Protein AF-A0A353LPN2-F1 (afdb_monomer)

Foldseek 3Di:
DQPDPVQQADDDDDDDPPVDDPVVVQCPHDCRRHPVLPPPVSVPD

Mean predicted aligned error: 5.58 Å

Secondary structure (DSSP, 8-state):
-TT-TT---B---SPPPTTS-HHHHHHTS-TTTBSS--STTTS--

Structure (mmCIF, N/CA/C/O backbone):
data_AF-A0A353LPN2-F1
#
_entry.id   AF-A0A353LPN2-F1
#
loop_
_atom_site.group_PDB
_atom_site.id
_atom_site.type_symbol
_atom_site.label_atom_id
_atom_site.label_alt_id
_atom_site.label_comp_id
_atom_site.label_asym_id
_atom_site.label_entity_id
_atom_site.label_seq_id
_atom_site.pdbx_PDB_ins_code
_atom_site.Cartn_x
_atom_site.Cartn_y
_atom_site.Cartn_z
_atom_site.occupancy
_atom_site.B_iso_or_equiv
_atom_site.auth_seq_id
_atom_site.auth_comp_id
_atom_site.auth_asym_id
_atom_site.auth_atom_id
_atom_site.pdbx_PDB_model_num
ATOM 1 N N . LEU A 1 1 ? -6.977 -5.823 4.189 1.00 89.69 1 LEU A N 1
ATOM 2 C CA . LEU A 1 1 ? -5.979 -4.948 4.845 1.00 89.69 1 LEU A CA 1
ATOM 3 C C . LEU A 1 1 ? -6.448 -3.496 4.865 1.00 89.69 1 LEU A C 1
ATOM 5 O O . LEU A 1 1 ? -6.689 -3.001 5.953 1.00 89.69 1 LEU A O 1
ATOM 9 N N . ASN A 1 2 ? -6.695 -2.844 3.719 1.00 93.25 2 ASN A N 1
ATOM 10 C CA . ASN A 1 2 ? -7.207 -1.458 3.700 1.00 93.25 2 ASN A CA 1
ATOM 11 C C . ASN A 1 2 ? -8.458 -1.252 4.570 1.00 93.25 2 ASN A C 1
ATOM 13 O O . ASN A 1 2 ? -8.462 -0.399 5.448 1.00 93.25 2 ASN A O 1
ATOM 17 N N . ALA A 1 3 ? -9.476 -2.100 4.411 1.00 96.19 3 ALA A N 1
ATOM 18 C CA . ALA A 1 3 ? -10.713 -2.009 5.191 1.00 96.19 3 ALA A CA 1
ATOM 19 C C . ALA A 1 3 ? -10.600 -2.510 6.647 1.00 96.19 3 ALA A C 1
ATOM 21 O O . ALA A 1 3 ? -11.569 -2.418 7.392 1.00 96.19 3 ALA A O 1
ATOM 22 N N . ASP A 1 4 ? -9.458 -3.071 7.055 1.00 97.38 4 ASP A N 1
ATOM 23 C CA . ASP A 1 4 ? -9.288 -3.617 8.402 1.00 97.38 4 ASP A CA 1
ATOM 24 C C . ASP A 1 4 ? -8.861 -2.501 9.373 1.00 97.38 4 ASP A C 1
ATOM 26 O O . ASP A 1 4 ? -7.757 -1.968 9.223 1.00 97.38 4 ASP A O 1
ATOM 30 N N . PRO A 1 5 ? -9.693 -2.118 10.360 1.00 95.00 5 PRO A N 1
ATOM 31 C CA . PRO A 1 5 ? -9.359 -1.055 11.305 1.00 95.00 5 P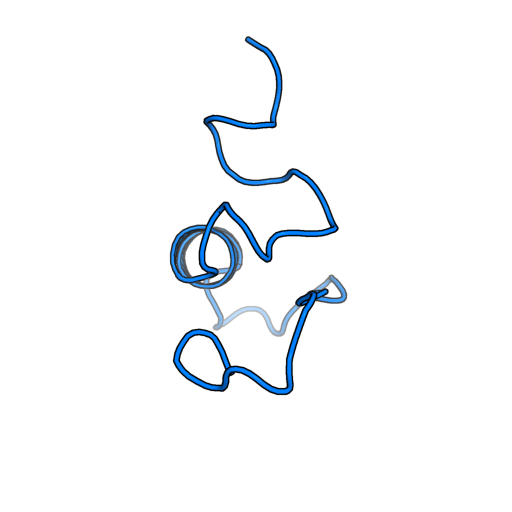RO A CA 1
ATOM 32 C C . PRO A 1 5 ? -8.210 -1.418 12.256 1.00 95.00 5 PRO A C 1
ATOM 34 O O . PRO A 1 5 ? -7.629 -0.514 12.845 1.00 95.00 5 PRO A O 1
ATOM 37 N N . ALA A 1 6 ? -7.851 -2.699 12.406 1.00 97.56 6 ALA A N 1
ATOM 38 C CA . ALA A 1 6 ? -6.694 -3.111 13.204 1.00 97.56 6 ALA A CA 1
ATOM 39 C C . ALA A 1 6 ? -5.355 -2.911 12.464 1.00 97.56 6 ALA A C 1
ATOM 41 O O . ALA A 1 6 ? -4.290 -2.934 13.085 1.00 97.56 6 ALA A O 1
ATOM 42 N N . VAL A 1 7 ? -5.395 -2.709 11.142 1.00 95.25 7 VAL A N 1
ATOM 43 C CA . VAL A 1 7 ? -4.215 -2.475 10.302 1.00 95.25 7 VAL A CA 1
ATOM 44 C C . VAL A 1 7 ? -4.024 -0.977 10.111 1.00 95.25 7 VAL A C 1
ATOM 46 O O . VAL A 1 7 ? -4.853 -0.316 9.488 1.00 95.25 7 VAL A O 1
ATOM 49 N N . HIS A 1 8 ? -2.905 -0.459 10.611 1.00 92.94 8 HIS A N 1
ATOM 50 C CA . HIS A 1 8 ? -2.589 0.973 10.595 1.00 92.94 8 HIS A CA 1
ATOM 51 C C . HIS A 1 8 ? -1.640 1.370 9.462 1.00 92.94 8 HIS A C 1
ATOM 53 O O . HIS A 1 8 ? -1.549 2.543 9.125 1.00 92.94 8 HIS A O 1
ATOM 59 N N . GLY A 1 9 ? -0.940 0.397 8.882 1.00 91.94 9 GLY A N 1
ATOM 60 C CA . GLY A 1 9 ? 0.059 0.628 7.853 1.00 91.94 9 GLY A CA 1
ATOM 61 C C . GLY A 1 9 ? 0.263 -0.611 6.994 1.00 91.94 9 GLY A C 1
ATOM 62 O O . GLY A 1 9 ? 0.134 -1.738 7.477 1.00 91.94 9 GLY A O 1
ATOM 63 N N . ILE A 1 10 ? 0.545 -0.391 5.718 1.00 91.88 10 ILE A N 1
ATOM 64 C CA . ILE A 1 10 ? 0.805 -1.409 4.709 1.00 91.88 10 ILE A CA 1
ATOM 65 C C . ILE A 1 10 ? 2.123 -1.033 4.033 1.00 91.88 10 ILE A C 1
ATOM 67 O O . ILE A 1 10 ? 2.320 0.113 3.639 1.00 91.88 10 ILE A O 1
ATOM 71 N N . LEU A 1 11 ? 3.014 -2.019 3.952 1.00 89.94 11 LEU A N 1
ATOM 72 C CA . LEU A 1 11 ? 4.329 -1.935 3.324 1.00 89.94 11 LEU A CA 1
ATOM 73 C C . LEU A 1 11 ? 4.388 -2.987 2.221 1.00 89.94 11 LEU A C 1
ATOM 75 O O . LEU A 1 11 ? 3.971 -4.130 2.448 1.00 89.94 11 LEU A O 1
ATOM 79 N N . VAL A 1 12 ? 4.923 -2.624 1.057 1.00 87.44 12 VAL A N 1
ATOM 80 C CA . VAL A 1 12 ? 5.126 -3.565 -0.053 1.00 87.44 12 VAL A CA 1
ATOM 81 C C . VAL A 1 12 ? 6.614 -3.671 -0.344 1.00 87.44 12 VAL A C 1
ATOM 83 O O . VAL A 1 12 ? 7.257 -2.714 -0.757 1.00 87.44 12 VAL A O 1
ATOM 86 N N . GLN A 1 13 ? 7.174 -4.860 -0.122 1.00 86.50 13 GLN A N 1
ATOM 87 C CA . GLN A 1 13 ? 8.583 -5.115 -0.402 1.00 86.50 13 GLN A CA 1
ATOM 88 C C . GLN A 1 13 ? 8.791 -5.403 -1.889 1.00 86.50 13 GLN A C 1
ATOM 90 O O . GLN A 1 13 ? 8.129 -6.270 -2.456 1.00 86.50 13 GLN A O 1
ATOM 95 N N . ILE A 1 14 ? 9.746 -4.692 -2.479 1.00 84.25 14 ILE A N 1
ATOM 96 C CA . ILE A 1 14 ? 10.177 -4.816 -3.874 1.00 84.25 14 ILE A CA 1
ATOM 97 C C . ILE A 1 14 ? 11.572 -5.471 -3.964 1.00 84.25 14 ILE A C 1
ATOM 99 O O . ILE A 1 14 ? 12.351 -5.360 -3.008 1.00 84.25 14 ILE A O 1
ATOM 103 N N . PRO A 1 15 ? 11.922 -6.133 -5.089 1.00 88.94 15 PRO A N 1
ATOM 104 C CA . PRO A 1 15 ? 11.135 -6.256 -6.325 1.00 88.94 15 PRO A CA 1
ATOM 105 C C . PRO A 1 15 ? 10.040 -7.327 -6.254 1.00 88.94 15 PRO A C 1
ATOM 107 O O . PRO A 1 15 ? 10.197 -8.353 -5.585 1.00 88.94 15 PRO A O 1
ATOM 110 N N . LEU A 1 16 ? 8.947 -7.102 -6.984 1.00 87.38 16 LEU A N 1
ATOM 111 C CA . LEU A 1 16 ? 7.913 -8.112 -7.209 1.00 87.38 16 LEU A CA 1
ATOM 112 C C . LEU A 1 16 ? 8.262 -9.016 -8.410 1.00 87.38 16 LEU A C 1
ATOM 114 O O . LEU A 1 16 ? 9.098 -8.665 -9.240 1.00 87.38 16 LEU A O 1
ATOM 118 N N . PRO A 1 17 ? 7.636 -10.202 -8.525 1.00 94.69 17 PRO A N 1
ATOM 119 C CA . PRO A 1 17 ? 7.715 -11.020 -9.734 1.00 94.69 17 PRO A CA 1
ATOM 120 C C . PRO A 1 17 ? 7.320 -10.254 -11.008 1.00 94.69 17 PRO A C 1
ATOM 122 O O . PRO A 1 17 ? 6.315 -9.552 -11.004 1.00 94.69 17 PRO A O 1
ATOM 125 N N . ASP A 1 18 ? 8.020 -10.498 -12.123 1.00 90.88 18 ASP A N 1
ATOM 126 C CA . ASP A 1 18 ? 7.907 -9.752 -13.399 1.00 90.88 18 ASP A CA 1
ATOM 127 C C . ASP A 1 18 ? 6.494 -9.622 -13.999 1.00 90.88 18 ASP A C 1
ATOM 129 O O . ASP A 1 18 ? 6.240 -8.771 -14.847 1.00 90.88 18 ASP A O 1
ATOM 133 N N . HIS A 1 19 ? 5.568 -10.499 -13.615 1.00 94.19 19 HIS A N 1
ATOM 134 C CA . HIS A 1 19 ? 4.188 -10.493 -14.103 1.00 94.19 19 HIS A CA 1
ATOM 135 C C . HIS A 1 19 ? 3.231 -9.695 -13.204 1.00 94.19 19 HIS A C 1
ATOM 137 O O . HIS A 1 19 ? 2.026 -9.687 -13.459 1.00 94.19 19 HIS A O 1
ATOM 143 N N . ILE A 1 20 ? 3.737 -9.079 -12.135 1.00 93.06 20 ILE A N 1
ATOM 144 C CA . ILE A 1 20 ? 2.963 -8.279 -11.190 1.00 93.06 20 ILE A CA 1
ATOM 145 C C . ILE A 1 20 ? 3.299 -6.807 -11.405 1.00 93.06 20 ILE A C 1
ATOM 147 O O . ILE A 1 20 ? 4.454 -6.399 -11.356 1.00 93.06 20 ILE A O 1
ATOM 151 N N . ASP A 1 21 ? 2.260 -6.008 -11.626 1.00 90.94 21 ASP A N 1
ATOM 152 C CA . ASP A 1 21 ? 2.386 -4.564 -11.785 1.00 90.94 21 ASP A CA 1
ATOM 153 C C . ASP A 1 21 ? 2.546 -3.893 -10.410 1.00 90.94 21 ASP A C 1
ATOM 155 O O . ASP A 1 21 ? 1.582 -3.733 -9.656 1.00 90.94 21 ASP A O 1
ATOM 159 N N . GLU A 1 22 ? 3.783 -3.513 -10.082 1.00 89.62 22 GLU A N 1
ATOM 160 C CA . GLU A 1 22 ? 4.126 -2.806 -8.843 1.00 89.62 22 GLU A CA 1
ATOM 161 C C . GLU A 1 22 ? 3.334 -1.501 -8.681 1.00 89.62 22 GLU A C 1
ATOM 163 O O . GLU A 1 22 ? 2.850 -1.209 -7.586 1.00 89.62 22 GLU A O 1
ATOM 168 N N . ALA A 1 23 ? 3.135 -0.739 -9.762 1.00 87.31 23 ALA A N 1
ATOM 169 C CA . ALA A 1 23 ? 2.417 0.531 -9.708 1.00 87.31 23 ALA A CA 1
ATOM 170 C C . ALA A 1 23 ? 0.931 0.316 -9.394 1.00 87.31 23 ALA A C 1
ATOM 172 O O . ALA A 1 23 ? 0.349 1.069 -8.611 1.00 87.31 23 ALA A O 1
ATOM 173 N N . ALA A 1 24 ? 0.328 -0.739 -9.949 1.00 90.62 24 ALA A N 1
ATOM 174 C CA . ALA A 1 24 ? -1.049 -1.111 -9.639 1.00 90.62 24 ALA A CA 1
ATOM 175 C C . ALA A 1 24 ? -1.220 -1.554 -8.176 1.00 90.62 24 ALA A C 1
ATOM 177 O O . ALA A 1 24 ? -2.224 -1.213 -7.550 1.00 90.62 24 ALA A O 1
ATOM 178 N N . ILE A 1 25 ? -0.246 -2.285 -7.616 1.00 89.56 25 ILE A N 1
ATOM 179 C CA . ILE A 1 25 ? -0.255 -2.685 -6.201 1.00 89.56 25 ILE A CA 1
ATOM 180 C C . ILE A 1 25 ? -0.151 -1.461 -5.294 1.00 89.56 25 ILE A C 1
ATOM 182 O O . ILE A 1 25 ? -0.973 -1.313 -4.389 1.00 89.56 25 ILE A O 1
ATOM 186 N N . VAL A 1 26 ? 0.822 -0.578 -5.545 1.00 87.56 26 VAL A N 1
ATOM 187 C CA . VAL A 1 26 ? 1.015 0.637 -4.745 1.00 87.56 26 VAL A CA 1
ATOM 188 C C . VAL A 1 26 ? -0.241 1.498 -4.793 1.00 87.56 26 VAL A C 1
ATOM 190 O O . VAL A 1 26 ? -0.758 1.826 -3.736 1.00 87.56 26 VAL A O 1
ATOM 193 N N . ALA A 1 27 ? -0.808 1.766 -5.974 1.00 87.69 27 ALA A N 1
ATOM 194 C CA . ALA A 1 27 ? -2.016 2.585 -6.129 1.00 87.69 27 ALA A CA 1
ATOM 195 C C . ALA A 1 27 ? -3.288 1.982 -5.496 1.00 87.69 27 ALA A C 1
ATOM 197 O O . ALA A 1 27 ? -4.298 2.673 -5.357 1.00 87.69 27 ALA A O 1
ATOM 198 N N . ALA A 1 28 ? -3.272 0.694 -5.146 1.00 91.75 28 ALA A 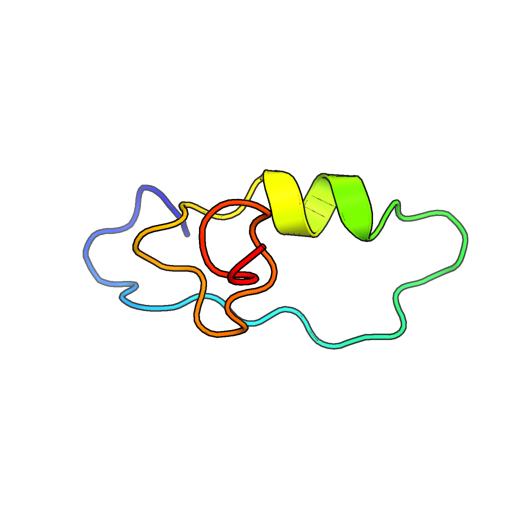N 1
ATOM 199 C CA . ALA A 1 28 ? -4.385 0.030 -4.479 1.00 91.75 28 ALA A CA 1
ATOM 200 C C . ALA A 1 28 ? -4.328 0.145 -2.946 1.00 91.75 28 ALA A C 1
ATOM 202 O O . ALA A 1 28 ? -5.309 -0.202 -2.281 1.00 91.75 28 ALA A O 1
ATOM 203 N N . ILE A 1 29 ? -3.208 0.582 -2.359 1.00 91.00 29 ILE A N 1
ATOM 204 C CA . ILE A 1 29 ? -3.082 0.790 -0.908 1.00 91.00 29 ILE A CA 1
ATOM 205 C C . ILE A 1 29 ? -3.890 2.036 -0.513 1.00 91.00 29 ILE A C 1
ATOM 207 O O . ILE A 1 29 ? -3.956 3.006 -1.251 1.00 91.00 29 ILE A O 1
ATOM 211 N N . ASP A 1 30 ? -4.558 2.027 0.638 1.00 92.19 30 ASP A N 1
ATOM 212 C CA . ASP A 1 30 ? -5.198 3.250 1.137 1.00 92.19 30 ASP A CA 1
ATOM 213 C C . ASP A 1 30 ? -4.109 4.301 1.446 1.00 92.19 30 ASP A C 1
ATOM 215 O O . ASP A 1 30 ? -3.213 3.988 2.234 1.00 92.19 30 ASP A O 1
ATOM 219 N N . PRO A 1 31 ? -4.162 5.535 0.901 1.00 89.12 31 PRO A N 1
ATOM 220 C CA . PRO A 1 31 ? -3.154 6.565 1.164 1.00 89.12 31 PRO A CA 1
ATOM 221 C C . PRO A 1 31 ? -2.936 6.869 2.651 1.00 89.12 31 PRO A C 1
ATOM 223 O O . PRO A 1 31 ? -1.842 7.271 3.037 1.00 89.12 31 PRO A O 1
ATOM 226 N N . ALA A 1 32 ? -3.953 6.667 3.498 1.00 90.06 32 ALA A N 1
ATOM 227 C CA . ALA A 1 32 ? -3.840 6.847 4.946 1.00 90.06 32 ALA A CA 1
ATOM 228 C C . ALA A 1 32 ? -3.050 5.722 5.639 1.00 90.06 32 ALA A C 1
ATOM 230 O O . ALA A 1 32 ? -2.645 5.873 6.791 1.00 90.0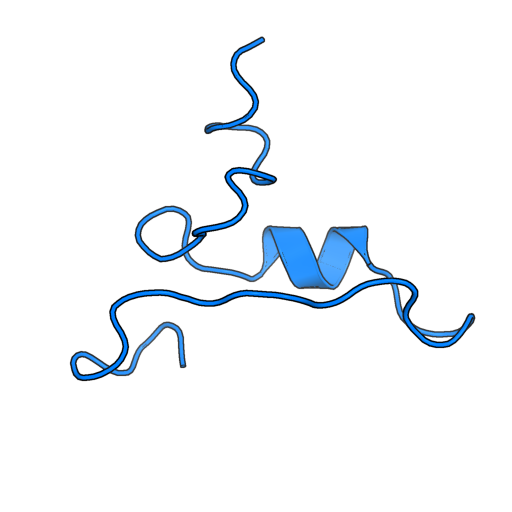6 32 ALA A O 1
ATOM 231 N N . LYS A 1 33 ? -2.860 4.589 4.957 1.00 90.94 33 LYS A N 1
ATOM 232 C CA . LYS A 1 33 ? -2.129 3.407 5.435 1.00 90.94 33 LYS A CA 1
ATOM 233 C C . LYS A 1 33 ? -0.872 3.122 4.616 1.00 90.94 33 LYS A C 1
ATOM 235 O O . LYS A 1 33 ? -0.188 2.146 4.905 1.00 90.94 33 LYS A O 1
ATOM 240 N N . ASP A 1 34 ? -0.567 3.934 3.612 1.00 88.12 34 ASP A N 1
ATOM 241 C CA . ASP A 1 34 ? 0.656 3.827 2.825 1.00 88.12 34 ASP A CA 1
ATOM 242 C C . ASP A 1 34 ? 1.846 4.351 3.636 1.00 88.12 34 ASP A C 1
ATOM 244 O O . ASP A 1 34 ? 2.057 5.557 3.763 1.00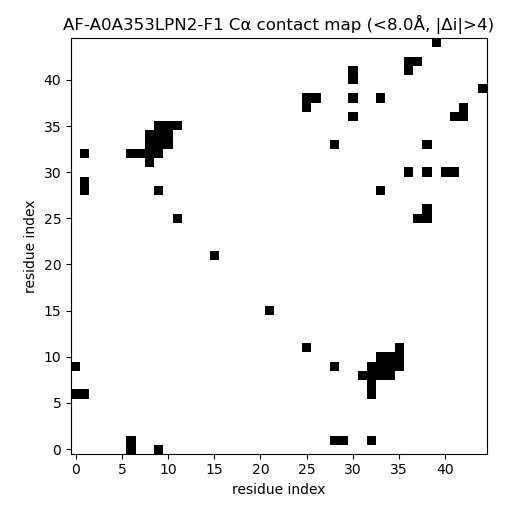 88.12 34 ASP A O 1
ATOM 248 N N . VAL A 1 35 ? 2.605 3.421 4.217 1.00 83.50 35 VAL A N 1
ATOM 249 C CA . VAL A 1 35 ? 3.770 3.745 5.053 1.00 83.50 35 VAL A CA 1
ATOM 250 C C . VAL A 1 35 ? 4.998 4.067 4.203 1.00 83.50 35 VAL A C 1
ATOM 252 O O . VAL A 1 35 ? 5.8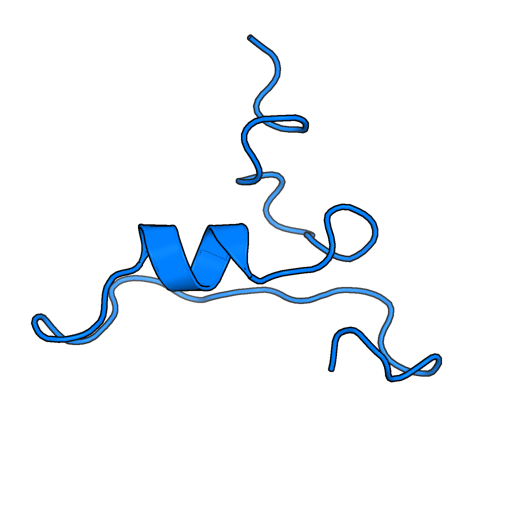68 4.804 4.663 1.00 83.50 35 VAL A O 1
ATOM 255 N N . ASP A 1 36 ? 5.058 3.566 2.967 1.00 73.94 36 ASP A N 1
ATOM 256 C CA . ASP A 1 36 ? 6.164 3.847 2.052 1.00 73.94 36 ASP A CA 1
ATOM 257 C C . ASP A 1 36 ? 6.049 5.257 1.433 1.00 73.94 36 ASP A C 1
ATOM 259 O O . ASP A 1 36 ? 7.031 5.795 0.923 1.00 73.94 36 ASP A O 1
ATOM 263 N N . GLY A 1 37 ? 4.867 5.887 1.504 1.00 63.66 37 GLY A N 1
ATOM 264 C CA . GLY A 1 37 ? 4.620 7.224 0.954 1.00 63.66 37 GLY A CA 1
ATOM 265 C C . GLY A 1 37 ? 4.684 7.262 -0.576 1.00 63.66 37 GLY A C 1
ATOM 266 O O . GLY A 1 37 ? 4.871 8.327 -1.164 1.00 63.66 37 GLY A O 1
ATOM 267 N 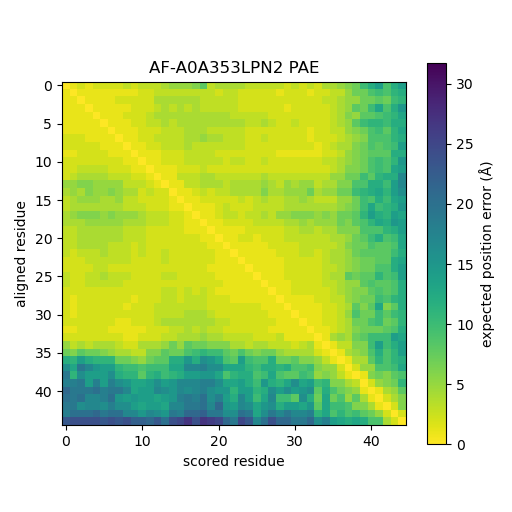N . LEU A 1 38 ? 4.548 6.101 -1.218 1.00 65.31 38 LEU A N 1
ATOM 268 C CA . LEU A 1 38 ? 4.718 5.910 -2.659 1.00 65.31 38 LEU A CA 1
ATOM 269 C C . LEU A 1 38 ? 3.460 6.262 -3.457 1.00 65.31 38 LEU A C 1
ATOM 271 O O . LEU A 1 38 ? 3.510 6.355 -4.685 1.00 65.31 38 LEU A O 1
ATOM 275 N N . HIS A 1 39 ? 2.336 6.516 -2.788 1.00 59.41 39 HIS A N 1
ATOM 276 C CA . HIS A 1 39 ? 1.208 7.185 -3.408 1.00 59.41 39 HIS A CA 1
ATOM 277 C C . HIS A 1 39 ? 1.624 8.543 -3.953 1.00 59.41 39 HIS A C 1
ATOM 279 O O . HIS A 1 39 ? 2.222 9.360 -3.258 1.00 59.41 39 HIS A O 1
ATOM 285 N N . VAL A 1 40 ? 1.189 8.832 -5.177 1.00 58.25 40 VAL A N 1
ATOM 286 C CA . VAL A 1 40 ? 1.463 10.084 -5.903 1.00 58.25 40 VAL A CA 1
ATOM 287 C C . VAL A 1 40 ? 1.093 11.343 -5.091 1.00 58.25 40 VAL A C 1
ATOM 289 O O . VAL A 1 40 ? 1.656 12.406 -5.316 1.00 58.25 40 VAL A O 1
ATOM 292 N N . MET A 1 41 ? 0.184 11.228 -4.114 1.00 55.56 41 MET A N 1
ATOM 293 C CA . MET A 1 41 ? -0.184 12.305 -3.179 1.00 55.56 41 MET A CA 1
ATOM 294 C C . MET A 1 41 ? 0.822 12.525 -2.034 1.00 55.56 41 MET A C 1
ATOM 296 O O . MET A 1 41 ? 0.948 13.647 -1.556 1.00 55.56 41 MET A O 1
ATOM 300 N N . ASN A 1 42 ? 1.539 11.483 -1.605 1.00 51.09 42 ASN A N 1
ATOM 301 C CA . ASN A 1 42 ? 2.537 11.533 -0.530 1.00 51.09 42 ASN A CA 1
ATOM 302 C C . ASN A 1 42 ? 3.973 11.697 -1.065 1.00 51.09 42 ASN A C 1
ATOM 304 O O . ASN A 1 42 ? 4.848 12.142 -0.326 1.00 51.09 42 ASN A O 1
ATOM 308 N N . ALA A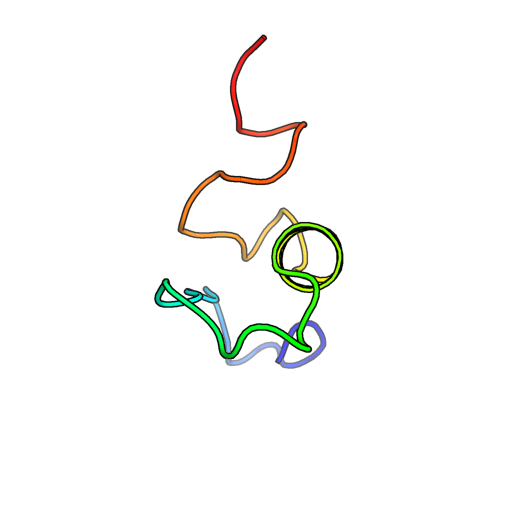 1 43 ? 4.199 11.428 -2.357 1.00 56.25 43 ALA A N 1
ATOM 309 C CA . ALA A 1 43 ? 5.492 11.588 -3.028 1.00 56.25 43 ALA A CA 1
ATOM 310 C C . ALA A 1 43 ? 5.941 13.056 -3.230 1.00 56.25 43 ALA A C 1
ATOM 312 O O . ALA A 1 43 ? 7.025 13.289 -3.759 1.00 56.25 43 ALA A O 1
ATOM 313 N N . GLY A 1 44 ? 5.151 14.044 -2.786 1.00 49.81 44 GLY A N 1
ATOM 314 C CA . GLY A 1 44 ? 5.611 15.427 -2.607 1.00 49.81 44 GLY A CA 1
ATOM 315 C C . GLY A 1 44 ? 6.140 16.123 -3.867 1.00 49.81 44 GLY A C 1
ATOM 316 O O . GLY A 1 44 ? 7.187 16.766 -3.796 1.00 49.81 44 GLY A O 1
ATOM 317 N N . LEU A 1 45 ? 5.435 15.999 -4.997 1.00 43.28 45 LEU A N 1
ATOM 318 C CA . LEU A 1 45 ? 5.641 16.869 -6.166 1.00 43.28 45 LEU A CA 1
ATOM 319 C C . LEU A 1 45 ? 4.959 18.231 -5.984 1.00 43.28 45 LEU A C 1
ATOM 321 O O . LEU A 1 45 ? 3.790 18.248 -5.533 1.00 43.28 45 LEU A O 1
#

Sequence (45 aa):
LNADPAVHGILVQ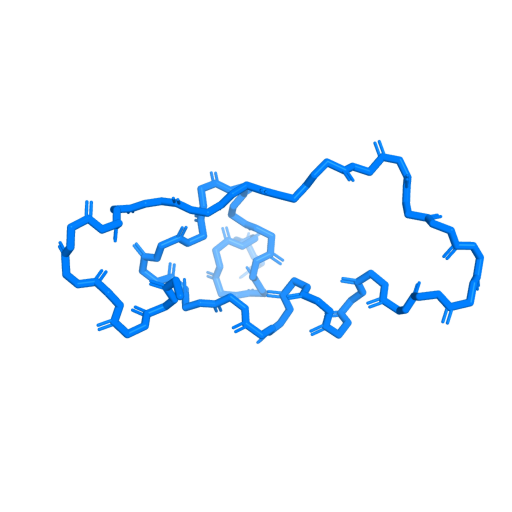IPLPDHIDEAAIVAAIDPAKDVDGLHVMNAGL

Radius of gyration: 10.96 Å; Cα contacts (8 Å, |Δi|>4): 36; chains: 1; bounding box: 22×28×27 Å

pLDDT: mean 83.44, std 14.62, range [43.28, 97.56]

Solvent-accessible surface area (backbone atoms only — not comparable to full-atom values): 3100 Å² total; per-residue (Å²): 102,77,88,36,87,90,52,72,63,50,80,83,82,77,85,67,62,94,89,55,62,63,67,63,55,54,69,66,50,45,77,89,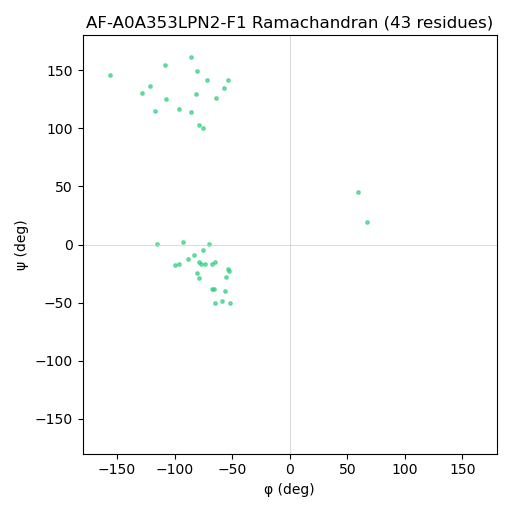27,41,70,77,33,77,43,80,84,61,58,72,124

Nearest PDB structures (foldseek):
  7ehv-assembly1_B  TM=9.510E-01  e=1.976E-03  Homo sapiens
  6de8-assembly1_A  TM=9.599E-01  e=5.642E-03  Campylobacter jejuni subsp. jejuni NCTC 11168 = ATCC 700819
  4a26-assembly1_A  TM=9.497E-01  e=3.073E-02  Leishmania major
  5o2a-assembly2_C  TM=9.290E-01  e=3.612E-02  Escherichia coli K-12